Protein AF-A0A5N8AD31-F1 (afdb_monomer_lite)

pLDDT: mean 81.03, std 10.55, range [55.16, 94.44]

Radius of gyration: 17.18 Å; chains: 1; bounding box: 39×30×47 Å

Structure (mmCIF, N/CA/C/O backbone):
data_AF-A0A5N8AD31-F1
#
_entry.id   AF-A0A5N8AD31-F1
#
loop_
_atom_site.group_PDB
_atom_site.id
_atom_site.type_symbol
_atom_site.label_atom_id
_atom_site.label_alt_id
_atom_site.label_comp_id
_atom_site.label_asym_id
_atom_site.label_entity_id
_atom_site.label_seq_id
_atom_site.pdbx_PDB_ins_code
_atom_site.Cartn_x
_atom_site.Cartn_y
_atom_site.Cartn_z
_atom_site.occupancy
_atom_site.B_iso_or_equiv
_atom_site.auth_seq_id
_atom_site.auth_comp_id
_atom_site.auth_asym_id
_atom_site.auth_atom_id
_atom_site.pdbx_PDB_model_num
ATOM 1 N N . MET A 1 1 ? 9.988 -19.055 -17.492 1.00 57.00 1 MET A N 1
ATOM 2 C CA . MET A 1 1 ? 8.764 -19.155 -16.651 1.00 57.00 1 MET A CA 1
ATOM 3 C C . MET A 1 1 ? 8.869 -18.371 -15.347 1.00 57.00 1 MET A C 1
ATOM 5 O O . MET A 1 1 ? 7.909 -17.687 -15.022 1.00 57.00 1 MET A O 1
ATOM 9 N N . LYS A 1 2 ? 9.987 -18.447 -14.602 1.00 57.88 2 LYS A N 1
ATOM 10 C CA . LYS A 1 2 ? 10.160 -17.702 -13.337 1.00 57.88 2 LYS A CA 1
ATOM 11 C C . LYS A 1 2 ? 10.018 -16.180 -13.509 1.00 57.88 2 LYS A C 1
ATOM 13 O O . LYS A 1 2 ? 9.369 -15.550 -12.682 1.00 57.88 2 LYS A O 1
ATOM 18 N N . ASP A 1 3 ? 10.504 -15.631 -14.619 1.00 72.25 3 AS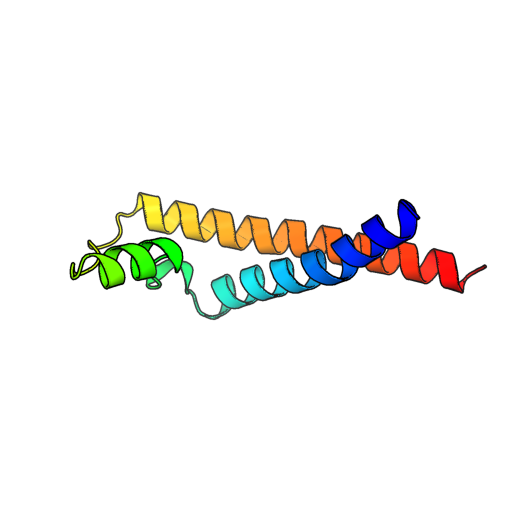P A N 1
ATOM 19 C CA . ASP A 1 3 ? 10.479 -14.179 -14.863 1.00 72.25 3 ASP A CA 1
ATOM 20 C C . ASP A 1 3 ? 9.073 -13.662 -15.196 1.00 72.25 3 ASP A C 1
ATOM 22 O O . ASP A 1 3 ? 8.660 -12.620 -14.699 1.00 72.25 3 ASP A O 1
ATOM 26 N N . ILE A 1 4 ? 8.278 -14.450 -15.932 1.00 81.69 4 ILE A N 1
ATOM 27 C CA . ILE A 1 4 ? 6.869 -14.138 -16.247 1.00 81.69 4 ILE A CA 1
ATOM 28 C C . ILE A 1 4 ? 6.039 -14.043 -14.962 1.00 81.69 4 ILE A C 1
ATOM 30 O O . ILE A 1 4 ? 5.210 -13.148 -14.811 1.00 81.69 4 ILE A O 1
ATOM 34 N N . LEU A 1 5 ? 6.282 -14.958 -14.020 1.00 84.19 5 LEU A N 1
ATOM 35 C CA . LEU A 1 5 ? 5.601 -14.982 -12.728 1.00 84.19 5 LEU A CA 1
ATOM 36 C C . LEU A 1 5 ? 5.975 -13.748 -11.889 1.00 84.19 5 LEU A C 1
ATOM 38 O O . LEU A 1 5 ? 5.096 -13.117 -11.309 1.00 84.19 5 LEU A O 1
ATOM 42 N N . GLY A 1 6 ? 7.254 -13.353 -11.892 1.00 82.62 6 GLY A N 1
ATOM 43 C CA . GLY A 1 6 ? 7.723 -12.127 -11.240 1.00 82.62 6 GLY A CA 1
ATOM 44 C C . GLY A 1 6 ? 7.100 -10.855 -11.827 1.00 82.62 6 GLY A C 1
ATOM 45 O O . GLY A 1 6 ? 6.626 -10.002 -11.077 1.00 82.62 6 GLY A O 1
ATOM 46 N N . VAL A 1 7 ? 7.023 -10.756 -13.157 1.00 85.06 7 VAL A N 1
ATOM 47 C CA . VAL A 1 7 ? 6.383 -9.623 -13.847 1.00 85.06 7 VAL A CA 1
ATOM 48 C C . VAL A 1 7 ? 4.888 -9.561 -13.538 1.00 85.06 7 VAL A C 1
ATOM 50 O O . VAL A 1 7 ? 4.396 -8.489 -13.201 1.00 85.06 7 VAL A O 1
ATOM 53 N N . LEU A 1 8 ? 4.171 -10.689 -13.569 1.00 88.38 8 LEU A N 1
ATOM 54 C CA . LEU A 1 8 ? 2.750 -10.751 -13.198 1.00 88.38 8 LEU A CA 1
ATOM 55 C C . LEU A 1 8 ? 2.506 -10.302 -11.754 1.00 88.38 8 LEU A C 1
ATOM 57 O O . LEU A 1 8 ? 1.582 -9.531 -11.491 1.00 88.38 8 LEU A O 1
ATOM 61 N N . VAL A 1 9 ? 3.349 -10.751 -10.820 1.00 87.88 9 VAL A N 1
ATOM 62 C CA . VAL A 1 9 ? 3.264 -10.335 -9.416 1.00 87.88 9 VAL A CA 1
ATOM 63 C C . VAL A 1 9 ? 3.477 -8.830 -9.293 1.00 87.88 9 VAL A C 1
ATOM 65 O O . VAL A 1 9 ? 2.685 -8.172 -8.622 1.00 87.88 9 VAL A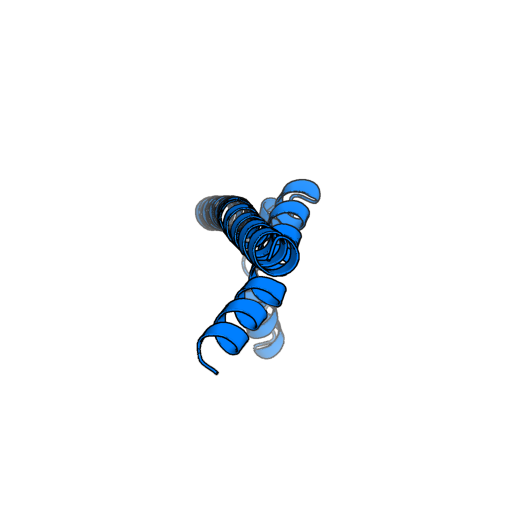 O 1
ATOM 68 N N . LEU A 1 10 ? 4.482 -8.257 -9.959 1.00 86.69 10 LEU A N 1
ATOM 69 C CA . LEU A 1 10 ? 4.737 -6.813 -9.932 1.00 86.69 10 LEU A CA 1
ATOM 70 C C . LEU A 1 10 ? 3.609 -6.002 -10.585 1.00 86.69 10 LEU A C 1
ATOM 72 O O . LEU A 1 10 ? 3.220 -4.964 -10.048 1.00 86.69 10 LEU A O 1
ATOM 76 N N . LEU A 1 11 ? 3.051 -6.503 -11.691 1.00 89.88 11 LEU A N 1
ATOM 77 C CA . LEU A 1 11 ? 1.957 -5.878 -12.438 1.00 89.88 11 LEU A CA 1
ATOM 78 C C . LEU A 1 11 ? 0.696 -5.714 -11.587 1.00 89.88 11 LEU A C 1
ATOM 80 O O . LEU A 1 11 ? 0.011 -4.700 -11.683 1.00 89.88 11 LEU A O 1
ATOM 84 N N . ILE A 1 12 ? 0.402 -6.701 -10.743 1.00 89.94 12 ILE A N 1
ATOM 85 C CA . ILE A 1 12 ? -0.769 -6.668 -9.867 1.00 89.94 12 ILE A CA 1
ATOM 86 C C . ILE A 1 12 ? -0.431 -5.935 -8.566 1.00 89.94 12 ILE A C 1
ATOM 88 O O . ILE A 1 12 ? -1.120 -4.991 -8.189 1.00 89.94 12 ILE A O 1
ATOM 92 N N . SER A 1 13 ? 0.632 -6.346 -7.875 1.00 87.00 13 SER A N 1
ATOM 93 C CA . SER A 1 13 ? 0.906 -5.907 -6.502 1.00 87.00 13 SER A CA 1
ATOM 94 C C . SER A 1 13 ? 1.326 -4.440 -6.395 1.00 87.00 13 SER A C 1
ATOM 96 O O . SER A 1 13 ? 0.843 -3.751 -5.498 1.00 87.00 13 SER A O 1
ATOM 98 N N . GLY A 1 14 ? 2.166 -3.929 -7.301 1.00 87.38 14 GLY A N 1
ATOM 99 C CA . GLY A 1 14 ? 2.657 -2.549 -7.239 1.00 87.38 14 GLY A CA 1
ATOM 100 C C . GLY A 1 14 ? 1.529 -1.519 -7.347 1.00 87.38 14 GLY A C 1
ATOM 101 O O . GLY A 1 14 ? 1.294 -0.778 -6.385 1.00 87.38 14 GLY A O 1
ATOM 102 N N . PRO A 1 15 ? 0.767 -1.514 -8.457 1.00 89.88 15 PRO A N 1
ATOM 103 C CA . PRO A 1 15 ? -0.363 -0.609 -8.633 1.00 89.88 15 PRO A CA 1
ATOM 104 C C . PRO A 1 15 ? -1.448 -0.798 -7.570 1.00 89.88 15 PRO A C 1
ATOM 106 O O . PRO A 1 15 ? -2.012 0.184 -7.090 1.00 89.88 15 PRO A O 1
ATOM 109 N N . PHE A 1 16 ? -1.719 -2.043 -7.159 1.00 90.31 16 PHE A N 1
ATOM 110 C CA . PHE A 1 16 ? -2.731 -2.344 -6.147 1.00 90.31 16 PHE A CA 1
ATOM 111 C C . PHE A 1 16 ? -2.367 -1.789 -4.766 1.00 90.31 16 PHE A C 1
ATOM 113 O O . PHE A 1 16 ? -3.172 -1.074 -4.164 1.00 90.31 16 PHE A O 1
ATOM 120 N N . PHE A 1 17 ? -1.152 -2.054 -4.272 1.00 89.12 17 PHE A N 1
ATOM 121 C CA . PHE A 1 17 ? -0.700 -1.517 -2.987 1.00 89.12 17 PHE A CA 1
ATOM 122 C C . PHE A 1 17 ? -0.614 0.006 -3.015 1.00 89.12 17 PHE A C 1
ATOM 124 O O . PHE A 1 17 ? -1.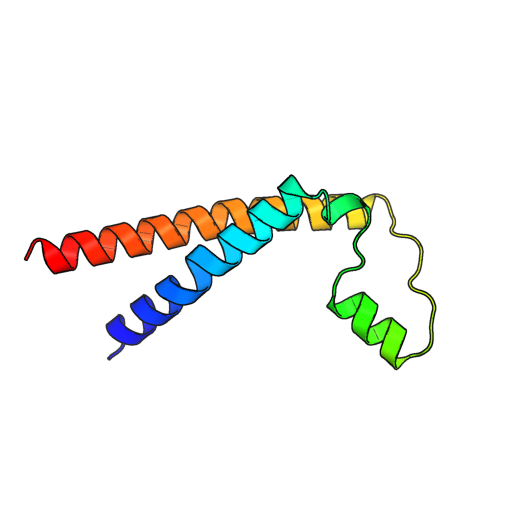052 0.659 -2.065 1.00 89.12 17 PHE A O 1
ATOM 131 N N . LEU A 1 18 ? -0.133 0.578 -4.123 1.00 90.44 18 LEU A N 1
ATOM 132 C CA . LEU A 1 18 ? -0.068 2.025 -4.287 1.00 90.44 18 LEU A CA 1
ATOM 133 C C . LEU A 1 18 ? -1.468 2.647 -4.242 1.00 90.44 18 LEU A C 1
ATOM 135 O O . LEU A 1 18 ? -1.690 3.620 -3.523 1.00 90.44 18 LEU A O 1
ATOM 139 N N . TRP A 1 19 ? -2.428 2.061 -4.960 1.00 90.81 19 TRP A N 1
ATOM 140 C CA . TRP A 1 19 ? -3.810 2.528 -4.975 1.00 90.81 19 TRP A CA 1
ATOM 141 C C . TRP A 1 19 ? -4.448 2.461 -3.585 1.00 90.81 19 TRP A C 1
ATOM 143 O O . TRP A 1 19 ? -5.006 3.462 -3.133 1.00 90.81 19 TRP A O 1
ATOM 153 N N . ILE A 1 20 ? -4.316 1.338 -2.871 1.00 88.50 20 ILE A N 1
ATOM 154 C CA . ILE A 1 20 ? -4.849 1.192 -1.507 1.00 88.50 20 ILE A CA 1
ATOM 155 C C . ILE A 1 20 ? -4.204 2.199 -0.552 1.00 88.50 20 ILE A C 1
ATOM 157 O O . ILE A 1 20 ? -4.919 2.861 0.204 1.00 88.50 20 ILE A O 1
ATOM 161 N N . GLY A 1 21 ? -2.876 2.336 -0.585 1.00 87.06 21 GLY A N 1
ATOM 162 C CA . GLY A 1 21 ? -2.140 3.271 0.264 1.00 87.06 21 GLY A CA 1
ATOM 163 C C . GLY A 1 21 ? -2.583 4.718 0.039 1.00 87.06 21 GLY A C 1
ATOM 164 O O . GLY A 1 21 ? -3.015 5.394 0.978 1.00 87.06 21 GLY A O 1
ATOM 165 N N . VAL A 1 22 ? -2.592 5.163 -1.222 1.00 89.50 22 VAL A N 1
ATOM 166 C CA . VAL A 1 22 ? -3.000 6.523 -1.607 1.00 89.50 22 VAL A CA 1
ATOM 167 C C . VAL A 1 22 ? -4.466 6.786 -1.272 1.00 89.50 22 VAL A C 1
ATOM 169 O O . VAL A 1 22 ? -4.780 7.835 -0.711 1.00 89.50 22 VAL A O 1
ATOM 172 N N . GLN A 1 23 ? -5.374 5.852 -1.568 1.00 88.25 23 GLN A N 1
ATOM 173 C CA . GLN A 1 23 ? -6.792 5.995 -1.225 1.00 88.25 23 GLN A CA 1
ATOM 174 C C . GLN A 1 23 ? -7.000 6.074 0.289 1.00 88.25 23 GLN A C 1
ATOM 176 O O . GLN A 1 23 ? -7.755 6.924 0.769 1.00 88.25 23 GLN A O 1
ATOM 181 N N . SER A 1 24 ? -6.293 5.240 1.055 1.00 84.62 24 SER A N 1
ATOM 182 C CA . SER A 1 24 ? -6.371 5.241 2.515 1.00 84.62 24 SER A CA 1
ATOM 183 C C . SER A 1 24 ? -5.912 6.575 3.113 1.00 84.62 24 SER A C 1
ATOM 185 O O . SER A 1 24 ? -6.590 7.129 3.984 1.00 84.62 24 SER A O 1
ATOM 187 N N . LEU A 1 25 ? -4.821 7.151 2.594 1.00 86.31 25 LEU A N 1
ATOM 188 C CA . LEU A 1 25 ? -4.326 8.468 3.000 1.00 86.31 25 LEU A CA 1
ATOM 189 C C . LEU A 1 25 ? -5.267 9.602 2.565 1.00 86.31 25 LEU A C 1
ATOM 191 O O . LEU A 1 25 ? -5.631 10.445 3.389 1.00 86.31 25 LEU A O 1
ATOM 195 N N . ARG A 1 26 ? -5.706 9.601 1.299 1.00 86.00 26 ARG A N 1
ATOM 196 C CA . ARG A 1 26 ? -6.544 10.656 0.704 1.00 86.00 26 ARG A CA 1
ATOM 197 C C . ARG A 1 26 ? -7.900 10.767 1.387 1.00 86.00 26 ARG A C 1
ATOM 199 O O . ARG A 1 26 ? -8.373 11.872 1.621 1.00 86.00 26 ARG A O 1
ATOM 206 N N . HIS A 1 27 ? -8.542 9.639 1.674 1.00 83.06 27 HIS A N 1
ATOM 207 C CA . HIS A 1 27 ? -9.882 9.607 2.272 1.00 83.06 27 HIS A CA 1
ATOM 208 C C . HIS A 1 27 ? -9.833 9.465 3.795 1.00 83.06 27 HIS A C 1
ATOM 210 O O . HIS A 1 27 ? -10.866 9.271 4.426 1.00 83.06 27 HIS A O 1
ATOM 216 N N . ARG A 1 28 ? -8.631 9.546 4.389 1.00 79.19 28 ARG A N 1
ATOM 217 C CA . ARG A 1 28 ? -8.384 9.360 5.826 1.00 79.19 28 ARG A CA 1
ATOM 218 C C . ARG A 1 28 ? -9.042 8.101 6.392 1.00 79.19 28 ARG A C 1
ATOM 220 O O . ARG A 1 28 ? -9.426 8.082 7.558 1.00 79.19 28 ARG A O 1
ATOM 227 N N . ARG A 1 29 ? -9.131 7.035 5.586 1.00 71.31 29 ARG A N 1
ATOM 228 C CA . ARG A 1 29 ? -9.764 5.773 5.995 1.00 71.31 29 ARG A CA 1
ATOM 229 C C . ARG A 1 29 ? -9.102 5.220 7.258 1.00 71.31 29 ARG A C 1
ATOM 231 O O . ARG A 1 29 ? -9.796 4.795 8.164 1.00 71.31 29 ARG A O 1
ATOM 238 N N . TRP A 1 30 ? -7.794 5.415 7.425 1.00 67.19 30 TRP A N 1
ATOM 239 C CA . TRP A 1 30 ? -7.057 5.084 8.655 1.00 67.19 30 TRP A CA 1
ATOM 240 C C . TRP A 1 30 ? -7.656 5.628 9.974 1.00 67.19 30 TRP A C 1
ATOM 242 O O . TRP A 1 30 ? -7.361 5.080 11.044 1.00 67.19 30 TRP A O 1
ATOM 252 N N . ARG A 1 31 ? -8.462 6.701 9.921 1.00 67.06 31 ARG A N 1
ATOM 253 C CA . ARG A 1 31 ? -9.053 7.362 11.091 1.00 67.06 31 ARG A CA 1
ATOM 254 C C . ARG A 1 31 ? -10.358 6.703 11.552 1.00 67.06 31 ARG A C 1
ATOM 256 O O . ARG A 1 31 ? -10.479 6.467 12.753 1.00 67.06 31 ARG A O 1
ATOM 263 N N . ASP A 1 32 ? -11.245 6.370 10.609 1.00 64.31 32 ASP A N 1
ATOM 264 C CA . ASP A 1 32 ? -12.635 5.964 10.889 1.00 64.31 32 ASP A CA 1
ATOM 265 C C . ASP A 1 32 ? -13.046 4.619 10.253 1.00 64.31 32 ASP A C 1
ATOM 267 O O . ASP A 1 32 ? -14.118 4.105 10.556 1.00 64.31 32 ASP A O 1
ATOM 271 N N . SER A 1 33 ? -12.226 4.011 9.383 1.00 61.84 33 SER A N 1
ATOM 272 C CA . SER A 1 33 ? -12.552 2.705 8.799 1.00 61.84 33 SER A CA 1
ATOM 273 C C . SER A 1 33 ? -12.100 1.565 9.707 1.00 61.84 33 SER A C 1
ATOM 275 O O . SER A 1 33 ? -10.909 1.456 10.021 1.00 61.84 33 SER A O 1
ATOM 277 N N . VAL A 1 34 ? -13.038 0.691 10.065 1.00 60.38 34 VAL A N 1
ATOM 278 C CA . VAL A 1 34 ? -12.749 -0.630 10.635 1.00 60.38 34 VAL A CA 1
ATOM 279 C C . VAL A 1 34 ?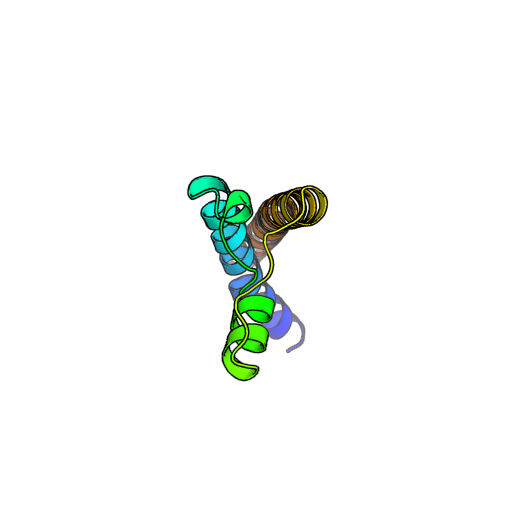 -11.957 -1.429 9.586 1.00 60.38 34 VAL A C 1
ATOM 281 O O . VAL A 1 34 ? -12.331 -1.403 8.407 1.00 60.38 34 VAL A O 1
ATOM 284 N N . PRO A 1 35 ? -10.838 -2.085 9.947 1.00 63.91 35 PRO A N 1
ATOM 285 C CA . PRO A 1 35 ? -10.151 -3.003 9.047 1.00 63.91 35 PRO A CA 1
ATOM 286 C C . PRO A 1 35 ? -11.164 -3.986 8.465 1.00 63.91 35 PRO A C 1
ATOM 288 O O . PRO A 1 35 ? -11.951 -4.561 9.209 1.00 63.91 35 PRO A O 1
ATOM 291 N N . LEU A 1 36 ? -11.151 -4.183 7.142 1.00 63.34 36 LEU A N 1
ATOM 292 C CA . LEU A 1 36 ? -12.149 -5.014 6.455 1.00 63.34 36 LEU A CA 1
ATOM 293 C C . LEU A 1 36 ? -12.296 -6.396 7.111 1.00 63.34 36 LEU A C 1
ATOM 295 O O . LEU A 1 36 ? -13.402 -6.900 7.228 1.00 63.34 36 LEU A O 1
ATOM 299 N N . LEU A 1 37 ? -11.187 -6.971 7.586 1.00 62.12 37 LEU A N 1
ATOM 300 C CA . LEU A 1 37 ? -11.175 -8.256 8.278 1.00 62.12 37 LEU A CA 1
ATOM 301 C C . LEU A 1 37 ? -11.903 -8.212 9.632 1.00 62.12 37 LEU A C 1
ATOM 303 O O . LEU A 1 37 ? -12.704 -9.096 9.903 1.00 62.12 37 LEU A O 1
ATOM 307 N N . GLU A 1 38 ? -11.662 -7.186 10.449 1.00 65.62 38 GLU A N 1
ATOM 308 C CA . GLU A 1 38 ? -12.364 -6.978 11.727 1.00 65.62 38 GLU A CA 1
ATOM 309 C C . GLU A 1 38 ? -13.858 -6.767 11.479 1.00 65.62 38 GLU A C 1
ATOM 311 O O . GLU A 1 38 ? -14.681 -7.469 12.049 1.00 65.62 38 GLU A O 1
ATOM 316 N N . ALA A 1 39 ? -14.207 -5.909 10.514 1.00 67.19 39 ALA A N 1
ATOM 317 C CA . ALA A 1 39 ? -15.594 -5.675 10.128 1.00 67.19 39 ALA A CA 1
ATOM 318 C C . ALA A 1 39 ? -16.289 -6.958 9.646 1.00 67.19 39 ALA A C 1
ATOM 320 O O . ALA A 1 39 ? -17.464 -7.160 9.926 1.00 67.19 39 ALA A O 1
ATOM 321 N N . MET A 1 40 ? -15.578 -7.832 8.927 1.00 67.19 40 MET A N 1
ATOM 322 C CA . MET A 1 40 ? -16.113 -9.117 8.473 1.00 67.19 40 MET A CA 1
ATOM 323 C C . MET A 1 40 ? -16.282 -10.118 9.618 1.00 67.19 40 MET A C 1
ATOM 325 O O . MET A 1 40 ? -17.279 -10.836 9.633 1.00 67.19 40 MET A O 1
ATOM 329 N N . ILE A 1 41 ? -15.342 -10.169 10.564 1.00 73.00 41 ILE A N 1
ATOM 330 C CA . ILE A 1 41 ? -15.422 -11.044 11.742 1.00 73.00 41 ILE A CA 1
ATOM 331 C C . ILE A 1 41 ? -16.565 -10.592 12.653 1.00 73.00 41 ILE A C 1
ATOM 333 O O . ILE A 1 41 ? -17.398 -11.415 13.023 1.00 73.00 41 ILE A O 1
ATOM 337 N N . ASP A 1 42 ? -16.651 -9.296 12.948 1.00 71.88 42 ASP A N 1
ATOM 338 C CA . ASP A 1 42 ? -17.693 -8.725 13.803 1.00 71.88 42 ASP A CA 1
ATOM 339 C C . ASP A 1 42 ? -19.077 -8.877 13.163 1.00 71.88 42 ASP A C 1
ATOM 341 O O . ASP A 1 42 ? -20.031 -9.281 13.828 1.00 71.88 42 ASP A O 1
ATOM 345 N N . HIS A 1 43 ? -19.178 -8.685 11.842 1.00 73.88 43 HIS A N 1
ATOM 346 C CA . HIS A 1 43 ? -20.413 -8.940 11.101 1.00 73.88 43 HIS A CA 1
ATOM 347 C C . HIS A 1 43 ? -20.809 -10.425 11.106 1.00 73.88 43 HIS A C 1
ATOM 349 O O . HIS A 1 43 ? -21.986 -10.741 11.260 1.00 73.88 43 HIS A O 1
ATOM 355 N N . ALA A 1 44 ? -19.844 -11.343 10.985 1.00 79.31 44 ALA A N 1
ATOM 356 C CA . ALA A 1 44 ? -20.100 -12.781 11.080 1.00 79.31 44 ALA A CA 1
ATOM 357 C C . ALA A 1 44 ? -20.465 -13.228 12.509 1.00 79.31 44 ALA A C 1
ATOM 359 O O . ALA A 1 44 ? -21.205 -14.196 12.675 1.00 79.31 44 ALA A O 1
ATOM 360 N N . ALA A 1 45 ? -19.969 -12.524 13.529 1.00 81.19 45 ALA A N 1
ATOM 361 C CA . ALA A 1 45 ? -20.247 -12.778 14.940 1.00 81.19 45 ALA A CA 1
ATOM 362 C C . ALA A 1 45 ? -21.499 -12.046 15.467 1.00 81.19 45 ALA A C 1
ATOM 364 O O . ALA A 1 45 ? -21.921 -12.308 16.592 1.00 81.19 45 ALA A O 1
ATOM 365 N N . GLY A 1 46 ? -22.098 -11.143 14.680 1.00 77.56 46 GLY A N 1
ATOM 366 C CA . GLY A 1 46 ? -23.247 -10.329 15.091 1.00 77.56 46 GLY A CA 1
ATOM 367 C C . GLY A 1 46 ? -22.919 -9.281 16.161 1.00 77.56 46 GLY A C 1
ATOM 368 O O . GLY A 1 46 ? -23.810 -8.875 16.906 1.00 77.56 46 GLY A O 1
ATOM 369 N N . LEU A 1 47 ? -21.653 -8.868 16.266 1.00 77.06 47 LEU A N 1
ATOM 370 C CA . LEU A 1 47 ? -21.171 -7.900 17.250 1.00 77.06 47 LEU A CA 1
ATOM 371 C C . LEU A 1 47 ? -20.988 -6.522 16.605 1.00 77.06 47 LEU A C 1
ATOM 373 O O . LEU A 1 47 ? -20.636 -6.409 15.431 1.00 77.06 47 LEU A O 1
ATOM 377 N N . GLU A 1 48 ? -21.215 -5.460 17.379 1.00 67.94 48 GLU A N 1
ATOM 378 C CA . GLU A 1 48 ? -20.796 -4.122 16.963 1.00 67.94 48 GLU A CA 1
ATOM 379 C C . GLU A 1 48 ? -19.275 -3.991 17.146 1.00 67.94 48 GLU A C 1
ATOM 381 O O . GLU A 1 48 ? -18.769 -4.311 18.228 1.00 67.94 48 GLU A O 1
ATOM 386 N N . PRO A 1 49 ? -18.533 -3.525 16.122 1.00 65.56 49 PRO A N 1
ATOM 387 C CA . PRO A 1 49 ? -17.086 -3.401 16.208 1.00 65.56 49 PRO A CA 1
ATOM 388 C C . PRO A 1 49 ? -16.697 -2.434 17.335 1.00 65.56 49 PRO A C 1
ATOM 390 O O . PRO A 1 49 ? -17.248 -1.328 17.418 1.00 65.56 49 PRO A O 1
ATOM 393 N N . PRO A 1 50 ? -15.739 -2.804 18.202 1.00 68.56 50 PRO A N 1
ATOM 394 C CA . PRO A 1 50 ? -15.329 -1.961 19.312 1.00 68.56 50 PRO A CA 1
ATOM 395 C C . PRO A 1 50 ? -14.730 -0.630 18.819 1.00 68.56 50 PRO A C 1
ATOM 397 O O . PRO A 1 50 ? -14.108 -0.562 17.752 1.00 68.56 50 PRO A O 1
ATOM 400 N N . PRO A 1 51 ? -14.867 0.462 19.595 1.00 67.06 51 PRO A N 1
ATOM 401 C CA . PRO A 1 51 ? -14.284 1.745 19.225 1.00 67.06 51 PRO A CA 1
ATOM 402 C C . PRO A 1 51 ? -12.752 1.649 19.177 1.00 67.06 51 PRO A C 1
ATOM 404 O O . PRO A 1 51 ? -12.105 1.321 20.171 1.00 67.06 51 PRO A O 1
ATOM 407 N N . ARG A 1 52 ? -12.157 1.985 18.022 1.00 67.00 52 ARG A N 1
ATOM 408 C CA . ARG A 1 52 ? -10.700 1.902 17.800 1.00 67.00 52 ARG A CA 1
ATOM 409 C C . ARG A 1 52 ? -9.898 2.699 18.825 1.00 67.00 52 ARG A C 1
ATOM 411 O O . ARG A 1 52 ? -10.0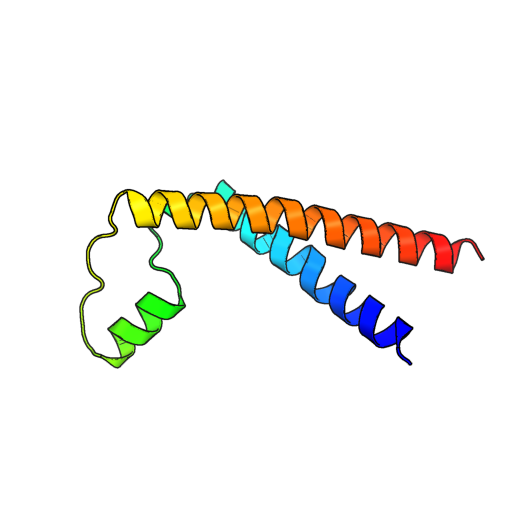94 3.915 19.000 1.00 67.00 52 ARG A O 1
ATOM 418 N N . ASN A 1 53 ? -8.892 2.043 19.396 1.00 77.44 53 ASN A N 1
ATOM 419 C CA . ASN A 1 53 ? -7.909 2.674 20.262 1.00 77.44 53 ASN A CA 1
ATOM 420 C C . ASN A 1 53 ? -6.985 3.599 19.435 1.00 77.44 53 ASN A C 1
ATOM 422 O O . ASN A 1 53 ? -6.881 3.516 18.207 1.00 77.44 53 ASN A O 1
ATOM 426 N N . ILE A 1 54 ? -6.298 4.525 20.104 1.00 79.62 54 ILE A N 1
ATOM 427 C CA . ILE A 1 54 ? -5.292 5.415 19.507 1.00 79.62 54 ILE A CA 1
ATOM 428 C C . ILE A 1 54 ? -4.190 4.599 18.810 1.00 79.62 54 ILE A C 1
ATOM 430 O O . ILE A 1 54 ? -3.704 4.998 17.749 1.00 79.62 54 ILE A O 1
ATOM 434 N N . TRP A 1 55 ? -3.820 3.447 19.374 1.00 77.00 55 TRP A N 1
ATOM 435 C CA . TRP A 1 55 ? -2.812 2.552 18.804 1.00 77.00 55 TRP A CA 1
ATOM 436 C C . TRP A 1 55 ? -3.252 1.930 17.477 1.00 77.00 55 TRP A C 1
ATOM 438 O O . TRP A 1 55 ? -2.476 1.962 16.522 1.00 77.00 55 TRP A O 1
ATOM 448 N N . ASP A 1 56 ? -4.508 1.501 17.355 1.00 76.31 56 ASP A N 1
ATOM 449 C CA . ASP A 1 56 ? -5.031 0.917 16.111 1.00 76.31 56 ASP A CA 1
ATOM 450 C C . ASP A 1 56 ? -5.033 1.949 14.981 1.00 76.31 56 ASP A C 1
ATOM 452 O O . ASP A 1 56 ? -4.683 1.652 13.832 1.00 76.31 56 ASP A O 1
ATOM 456 N N . ARG A 1 57 ? -5.374 3.204 15.313 1.00 79.00 57 ARG A N 1
ATOM 457 C CA . ARG A 1 57 ? -5.316 4.348 14.387 1.00 79.00 57 ARG A CA 1
ATOM 458 C C . ARG A 1 57 ? -3.902 4.619 13.901 1.00 79.00 57 ARG A C 1
ATOM 460 O O . ARG A 1 57 ? -3.702 4.815 12.703 1.00 79.00 57 ARG A O 1
ATOM 467 N N . ARG A 1 58 ? -2.921 4.587 14.805 1.00 83.31 58 ARG A N 1
ATOM 468 C CA . ARG A 1 58 ? -1.503 4.739 14.448 1.00 83.31 58 ARG A CA 1
ATOM 469 C C . ARG A 1 58 ? -1.014 3.589 13.574 1.00 83.31 58 ARG A C 1
ATOM 471 O O . ARG A 1 58 ? -0.321 3.846 12.593 1.00 83.31 58 ARG A O 1
ATOM 478 N N . PHE A 1 59 ? -1.415 2.358 13.878 1.00 84.50 59 PHE A N 1
ATOM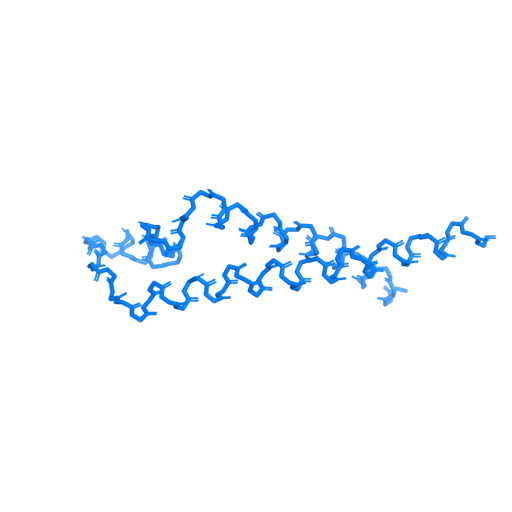 479 C CA . PHE A 1 59 ? -1.034 1.187 13.096 1.00 84.50 59 PHE A CA 1
ATOM 480 C C . PHE A 1 59 ? -1.611 1.229 11.677 1.00 84.50 59 PHE A C 1
ATOM 482 O O . PHE A 1 59 ? -0.868 1.069 10.714 1.00 84.50 59 PHE A O 1
ATOM 489 N N . ALA A 1 60 ? -2.898 1.551 11.514 1.00 82.25 60 ALA A N 1
ATOM 490 C CA . ALA A 1 60 ? -3.496 1.674 10.181 1.00 82.25 60 ALA A CA 1
ATOM 491 C C . ALA A 1 60 ? -2.901 2.832 9.370 1.00 82.25 60 ALA A C 1
ATOM 493 O O . ALA A 1 60 ? -2.769 2.735 8.150 1.00 82.25 60 ALA A O 1
ATOM 494 N N . PHE A 1 61 ? -2.518 3.926 10.035 1.00 84.81 61 PHE A N 1
ATOM 495 C CA . PHE A 1 61 ? -1.806 5.015 9.378 1.00 84.81 61 PHE A CA 1
ATOM 496 C C . PHE A 1 61 ? -0.416 4.571 8.903 1.00 84.81 61 PHE A C 1
ATOM 498 O O . PHE A 1 61 ? -0.069 4.793 7.743 1.00 84.81 61 PHE A O 1
ATOM 505 N N . ALA A 1 62 ? 0.346 3.878 9.755 1.00 87.25 62 ALA A N 1
ATOM 506 C CA . ALA A 1 62 ? 1.631 3.296 9.378 1.00 87.25 62 ALA A CA 1
ATOM 507 C C . ALA A 1 62 ? 1.481 2.301 8.215 1.00 87.25 62 ALA A C 1
ATOM 509 O O . ALA A 1 62 ? 2.237 2.366 7.250 1.00 87.25 62 ALA A O 1
ATOM 510 N N . GLN A 1 63 ? 0.458 1.446 8.244 1.00 87.88 63 GLN A N 1
ATOM 511 C CA . GLN A 1 63 ? 0.159 0.507 7.165 1.00 87.88 63 GLN A CA 1
ATOM 512 C C . GLN A 1 63 ? -0.163 1.221 5.844 1.00 87.88 63 GLN A C 1
ATOM 514 O O . GLN A 1 63 ? 0.345 0.826 4.797 1.00 87.88 63 GLN A O 1
ATOM 519 N N . ALA A 1 64 ? -0.955 2.298 5.876 1.00 87.94 64 ALA A N 1
ATOM 520 C CA . ALA A 1 64 ? -1.257 3.098 4.688 1.00 87.94 64 ALA A CA 1
ATOM 521 C C . ALA A 1 64 ? 0.005 3.745 4.089 1.00 87.94 64 ALA A C 1
ATOM 523 O O . ALA A 1 64 ? 0.171 3.768 2.865 1.00 87.94 64 ALA A O 1
ATOM 524 N N . ILE A 1 65 ? 0.919 4.223 4.941 1.00 89.88 65 ILE A N 1
ATOM 525 C CA . ILE A 1 65 ? 2.229 4.731 4.513 1.00 89.88 65 ILE A CA 1
ATOM 526 C C . ILE A 1 65 ? 3.047 3.611 3.866 1.00 89.88 65 ILE A C 1
ATOM 528 O O . ILE A 1 65 ? 3.534 3.788 2.752 1.00 89.88 65 ILE A O 1
ATOM 532 N N . LEU A 1 66 ? 3.162 2.450 4.518 1.00 90.38 66 LEU A N 1
ATOM 533 C CA . LEU A 1 66 ? 3.937 1.323 3.997 1.00 90.38 66 LEU A CA 1
ATOM 534 C C . LEU A 1 66 ? 3.395 0.833 2.652 1.00 90.38 66 LEU A C 1
ATOM 536 O O . LEU A 1 66 ? 4.176 0.642 1.726 1.00 90.38 66 LEU A O 1
ATOM 540 N N . PHE A 1 67 ? 2.075 0.704 2.494 1.00 90.44 67 PHE A N 1
ATOM 541 C CA . PHE A 1 67 ? 1.469 0.356 1.206 1.00 90.44 67 PHE A CA 1
ATOM 542 C C . PHE A 1 67 ? 1.758 1.386 0.118 1.00 90.44 67 PHE A C 1
ATOM 544 O O . PHE A 1 67 ? 2.018 1.008 -1.022 1.00 90.44 67 PHE A O 1
ATOM 551 N N . THR A 1 68 ? 1.791 2.672 0.466 1.00 91.69 68 THR A N 1
ATOM 552 C CA . THR A 1 68 ? 2.157 3.725 -0.487 1.00 91.69 68 THR A CA 1
ATOM 553 C C . THR A 1 68 ? 3.625 3.603 -0.906 1.00 91.69 68 THR A C 1
ATOM 555 O O . THR A 1 68 ? 3.920 3.632 -2.098 1.00 91.69 68 THR A O 1
ATOM 558 N N . ILE A 1 69 ? 4.542 3.417 0.051 1.00 93.56 69 ILE A N 1
ATOM 559 C CA . ILE A 1 69 ? 5.987 3.316 -0.209 1.00 93.56 69 ILE A CA 1
ATOM 560 C C . ILE A 1 69 ? 6.309 2.055 -1.017 1.00 93.56 69 ILE A C 1
ATOM 562 O O . ILE A 1 69 ? 6.929 2.143 -2.076 1.00 93.56 69 ILE A O 1
ATOM 566 N N . PHE A 1 70 ? 5.866 0.885 -0.551 1.00 91.69 70 PHE A N 1
ATOM 567 C CA . PHE A 1 70 ? 6.125 -0.379 -1.239 1.00 91.69 70 PHE A CA 1
ATOM 568 C C . PHE A 1 70 ? 5.397 -0.456 -2.581 1.00 91.69 70 PHE A C 1
ATOM 570 O O . PHE A 1 70 ? 5.978 -0.917 -3.559 1.00 91.69 70 PHE A O 1
ATOM 577 N N . GLY A 1 71 ? 4.164 0.049 -2.664 1.00 92.31 71 GLY A N 1
ATOM 578 C CA . GLY A 1 71 ? 3.431 0.140 -3.923 1.00 92.31 71 GLY A CA 1
ATOM 579 C C . GLY A 1 71 ? 4.159 1.002 -4.953 1.00 92.31 71 GLY A C 1
ATOM 580 O O . GLY A 1 71 ? 4.327 0.579 -6.097 1.00 92.31 71 GLY A O 1
ATOM 581 N N . ALA A 1 72 ? 4.662 2.174 -4.549 1.00 93.44 72 ALA A N 1
ATOM 582 C CA . ALA A 1 72 ? 5.460 3.035 -5.420 1.00 93.44 72 ALA A CA 1
ATOM 583 C C . ALA A 1 72 ? 6.746 2.332 -5.874 1.00 93.44 72 ALA A C 1
ATOM 585 O O . ALA A 1 72 ? 7.033 2.300 -7.068 1.00 93.44 72 ALA A O 1
ATOM 586 N N . PHE A 1 73 ? 7.474 1.710 -4.943 1.00 94.44 73 PHE A N 1
ATOM 587 C CA . PHE A 1 73 ? 8.691 0.958 -5.245 1.00 94.44 73 PHE A CA 1
ATOM 588 C C . PHE A 1 73 ? 8.446 -0.155 -6.275 1.00 94.44 73 PHE A C 1
ATOM 590 O O . PHE A 1 73 ? 9.094 -0.175 -7.318 1.00 94.44 73 PHE A O 1
ATOM 597 N N . PHE A 1 74 ? 7.466 -1.033 -6.043 1.00 92.19 74 PHE A N 1
ATOM 598 C CA . PHE A 1 74 ? 7.162 -2.128 -6.969 1.00 92.19 74 PHE A CA 1
ATOM 599 C C . PHE A 1 74 ? 6.654 -1.634 -8.326 1.00 92.19 74 PHE A C 1
ATOM 601 O O . PHE A 1 74 ? 6.984 -2.225 -9.352 1.00 92.19 74 PHE A O 1
ATOM 608 N N . THR A 1 75 ? 5.907 -0.527 -8.353 1.00 92.75 75 THR A N 1
ATOM 609 C CA . THR A 1 75 ? 5.465 0.101 -9.608 1.00 92.75 75 THR A CA 1
ATOM 610 C C . THR A 1 75 ? 6.653 0.638 -10.412 1.00 92.75 75 THR A C 1
ATOM 612 O O . THR A 1 75 ? 6.704 0.459 -11.627 1.00 92.75 75 THR A O 1
ATOM 615 N N . LEU A 1 76 ? 7.642 1.246 -9.750 1.00 93.56 76 LEU A N 1
ATOM 616 C CA . LEU A 1 76 ? 8.871 1.707 -10.401 1.00 93.56 76 LEU A CA 1
ATOM 617 C C . LEU A 1 76 ? 9.729 0.537 -10.900 1.00 93.56 76 LEU A C 1
ATOM 619 O O . LEU A 1 76 ? 10.233 0.595 -12.019 1.00 93.56 76 LEU A O 1
ATOM 623 N N . CYS A 1 77 ? 9.851 -0.542 -10.121 1.00 91.50 77 CYS A N 1
ATOM 624 C CA . CYS A 1 77 ? 10.533 -1.761 -10.564 1.00 91.50 77 CYS A CA 1
ATOM 625 C C . CYS A 1 77 ? 9.866 -2.366 -11.806 1.00 91.50 77 CYS A C 1
ATOM 627 O O . CYS A 1 77 ? 10.560 -2.726 -12.754 1.00 91.50 77 CYS A O 1
ATOM 629 N N . LEU A 1 78 ? 8.530 -2.437 -11.830 1.00 90.75 78 LEU A N 1
ATOM 630 C CA . LEU A 1 78 ? 7.777 -2.883 -13.001 1.00 90.75 78 LEU A CA 1
ATOM 631 C C . LEU A 1 78 ? 8.075 -2.006 -14.221 1.00 90.75 78 LEU A C 1
ATOM 633 O O . LEU A 1 78 ? 8.369 -2.532 -15.291 1.00 90.75 78 LEU A O 1
ATOM 637 N N . ALA A 1 79 ? 8.027 -0.681 -14.060 1.00 90.69 79 ALA A N 1
ATOM 638 C CA . ALA A 1 79 ? 8.316 0.253 -15.142 1.00 90.69 79 ALA A CA 1
ATOM 639 C C . ALA A 1 79 ? 9.740 0.068 -15.688 1.00 90.69 79 ALA A C 1
ATOM 641 O O . ALA A 1 79 ? 9.920 0.008 -16.901 1.00 90.69 79 ALA A O 1
ATOM 642 N N . ALA A 1 80 ? 10.734 -0.088 -14.809 1.00 91.94 80 ALA A N 1
ATOM 643 C CA . ALA A 1 80 ? 12.120 -0.325 -15.204 1.00 91.94 80 ALA A CA 1
ATOM 644 C C . ALA A 1 80 ? 12.284 -1.627 -16.004 1.00 91.94 80 ALA A C 1
ATOM 646 O O . ALA A 1 80 ? 12.947 -1.626 -17.039 1.00 91.94 80 ALA A O 1
ATOM 647 N N . ILE A 1 81 ? 11.639 -2.716 -15.568 1.00 90.00 81 ILE A N 1
ATOM 648 C CA . ILE A 1 81 ? 11.663 -4.000 -16.283 1.00 90.00 81 ILE A CA 1
ATOM 649 C C . ILE A 1 81 ? 11.020 -3.856 -17.663 1.00 90.00 81 ILE A C 1
ATOM 651 O O . ILE A 1 81 ? 11.610 -4.282 -18.654 1.00 90.00 81 ILE A O 1
ATOM 655 N N . LEU A 1 82 ? 9.843 -3.227 -17.751 1.00 88.88 82 LEU A N 1
ATOM 656 C CA . LEU A 1 82 ? 9.160 -3.024 -19.029 1.00 88.88 82 LEU A CA 1
ATOM 657 C C . LEU A 1 82 ? 10.021 -2.197 -19.988 1.00 88.88 82 LEU A C 1
ATOM 659 O O . LEU A 1 82 ? 10.232 -2.621 -21.118 1.00 88.88 82 LEU A O 1
ATOM 663 N N . ILE A 1 83 ? 10.573 -1.069 -19.530 1.00 91.81 83 ILE A N 1
ATOM 664 C CA . ILE A 1 83 ? 11.454 -0.221 -20.346 1.00 91.81 83 ILE A CA 1
ATOM 665 C C . ILE A 1 83 ? 12.670 -1.012 -20.831 1.00 91.81 83 ILE A C 1
ATOM 667 O O . ILE A 1 83 ? 12.974 -0.963 -22.016 1.00 91.81 83 ILE A O 1
ATOM 671 N N . SER A 1 84 ? 13.330 -1.770 -19.950 1.00 89.12 84 SER A N 1
ATOM 672 C CA . SER A 1 84 ? 14.469 -2.611 -20.333 1.00 89.12 84 SER A CA 1
ATOM 673 C C . SER A 1 84 ? 14.092 -3.655 -21.381 1.00 89.12 84 SER A C 1
ATOM 675 O O . SER A 1 84 ? 14.889 -3.926 -22.265 1.00 89.12 84 SER A O 1
ATOM 677 N N . THR A 1 85 ? 12.886 -4.223 -21.297 1.00 85.56 85 THR A N 1
ATOM 678 C CA . THR A 1 85 ? 12.424 -5.261 -22.233 1.00 85.56 85 THR A CA 1
ATOM 679 C C . THR A 1 85 ? 12.038 -4.683 -23.598 1.00 85.56 85 THR A C 1
ATOM 681 O O . THR A 1 85 ? 12.148 -5.374 -24.598 1.00 85.56 85 THR A O 1
ATOM 684 N N . PHE A 1 86 ? 11.558 -3.435 -23.651 1.00 82.00 86 PHE A N 1
ATOM 685 C CA . PHE A 1 86 ? 11.190 -2.754 -24.902 1.00 82.00 86 PHE A CA 1
ATOM 686 C C . PHE A 1 86 ? 12.349 -1.988 -25.556 1.00 82.00 86 PHE A C 1
ATOM 688 O O . PHE A 1 86 ? 12.202 -1.523 -26.685 1.00 82.00 86 PHE A O 1
ATOM 695 N N . ALA A 1 87 ? 13.449 -1.775 -24.831 1.00 77.56 87 ALA A N 1
ATOM 696 C CA . ALA A 1 87 ? 14.649 -1.110 -25.333 1.00 77.56 87 ALA A CA 1
ATOM 697 C C . ALA A 1 87 ? 15.639 -2.076 -26.014 1.00 77.56 87 ALA A C 1
ATOM 699 O O . ALA A 1 87 ? 16.567 -1.606 -26.674 1.00 77.56 87 ALA A O 1
ATOM 700 N N . GLU A 1 88 ? 15.441 -3.385 -25.843 1.00 55.16 88 GLU A N 1
ATOM 701 C CA . GLU A 1 88 ? 16.072 -4.463 -26.620 1.00 55.16 88 GLU A CA 1
ATOM 702 C C . GLU A 1 88 ? 15.248 -4.785 -27.876 1.00 55.16 88 GLU A C 1
ATOM 704 O O . GLU A 1 88 ? 15.878 -5.051 -28.926 1.00 55.16 88 GLU A O 1
#

Sequence (88 aa):
MKDILGVLVLLISGPFFLWIGVQSLRHRRWRDSVPLLEAMIDHAAGLEPPPRNIWDRRFAFAQAILFTIFGAFFTLCLAAILISTFAE

Foldseek 3Di:
DVVVVVLVCLVCQLQVLQVQLCCCVVVVCLQPPDDPVQVVVCVVVVHDRDDDDPVSSVVSNVSSVVSNVSSNVSNVVSVVVVCVVVVD

Secondary structure (DSSP, 8-state):
-HHHHHHHHHHHHHHHHHHHHHHHHHTTHHHHPPPHHHHHHHHHHTPPPPPPPHHHHHHHHHHHHHHHHHHHHHHHHHHHHHHHHH--